Protein AF-B0WZN7-F1 (afdb_monomer)

Mean predicted aligned error: 15.14 Å

Secondary structure (DSSP, 8-state):
---HHHHHHHHHHHHGGG----------------------S--HHHHHHHHTT--EEEEEE----SSS-EEEEEETTEEEEEEEEHHHHHHH-HHHHHHHHHHHHHHHHHHTT-

pLDDT: mean 71.78, std 20.8, range [34.28, 95.69]

Solvent-accessible surface area (backbone atoms only — not comparable to full-atom values): 7397 Å² total; per-residue (Å²): 133,85,59,68,70,63,55,53,55,55,51,57,62,60,58,71,79,70,82,72,88,79,91,82,89,89,80,96,73,84,76,77,74,84,62,87,80,78,79,83,86,76,46,66,64,35,50,50,40,57,74,71,64,56,55,71,69,45,66,79,46,59,77,100,64,97,69,86,58,44,30,30,37,32,35,66,98,42,97,61,71,32,49,29,52,40,74,57,45,60,72,76,45,46,65,55,54,49,56,46,51,52,56,55,55,57,51,58,62,55,66,79,74,114

Structure (mmCIF, N/CA/C/O backbone):
data_AF-B0WZN7-F1
#
_entry.id   AF-B0WZN7-F1
#
loop_
_atom_site.group_PDB
_atom_site.id
_atom_site.type_symbol
_atom_site.label_atom_id
_atom_site.label_alt_id
_atom_site.label_comp_id
_atom_site.label_asym_id
_atom_site.label_entity_id
_atom_site.label_seq_id
_atom_site.pdbx_PDB_ins_code
_atom_site.Cartn_x
_atom_site.Cartn_y
_atom_site.Cartn_z
_atom_site.occupancy
_atom_site.B_iso_or_equiv
_atom_site.auth_seq_id
_atom_site.auth_comp_id
_atom_site.auth_asym_id
_atom_site.auth_atom_id
_atom_site.pdbx_PDB_model_num
ATOM 1 N N . MET A 1 1 ? -22.232 -24.530 -2.931 1.00 45.16 1 MET A N 1
ATOM 2 C CA . MET A 1 1 ? -20.965 -24.953 -3.562 1.00 45.16 1 MET A CA 1
ATOM 3 C C . MET A 1 1 ? -20.047 -23.743 -3.550 1.00 45.16 1 MET A C 1
ATOM 5 O O . MET A 1 1 ? -20.362 -22.780 -4.231 1.00 45.16 1 MET A O 1
ATOM 9 N N . ALA A 1 2 ? -19.025 -23.711 -2.691 1.00 51.34 2 ALA A N 1
ATOM 10 C CA . ALA A 1 2 ? -18.057 -22.612 -2.712 1.00 51.34 2 ALA A CA 1
ATOM 11 C C . ALA A 1 2 ? -17.149 -22.797 -3.936 1.00 51.34 2 ALA A C 1
ATOM 13 O O . ALA A 1 2 ? -16.692 -23.914 -4.183 1.00 51.34 2 ALA A O 1
ATOM 14 N N . SER A 1 3 ? -16.949 -21.743 -4.721 1.00 58.69 3 SER A N 1
ATOM 15 C CA . SER A 1 3 ? -16.105 -21.765 -5.913 1.00 58.69 3 SER A CA 1
ATOM 16 C C . SER A 1 3 ? -14.635 -22.017 -5.537 1.00 58.69 3 SER A C 1
ATOM 18 O O . SER A 1 3 ? -14.154 -21.571 -4.495 1.00 58.69 3 SER A O 1
ATOM 20 N N . GLU A 1 4 ? -13.916 -22.749 -6.393 1.00 51.44 4 GLU A N 1
ATOM 21 C CA . GLU A 1 4 ? -12.516 -23.171 -6.210 1.00 51.44 4 GLU A CA 1
ATOM 22 C C . GLU A 1 4 ? -11.515 -22.107 -5.702 1.00 51.44 4 GLU A C 1
ATOM 24 O O . GLU A 1 4 ? -10.659 -22.486 -4.893 1.00 51.44 4 GLU A O 1
ATOM 29 N N . PRO A 1 5 ? -11.584 -20.803 -6.063 1.00 51.91 5 PRO A N 1
ATOM 30 C CA . PRO A 1 5 ? -10.665 -19.802 -5.509 1.00 51.91 5 PRO A CA 1
ATOM 31 C C . PRO A 1 5 ? -10.736 -19.677 -3.978 1.00 51.91 5 PRO A C 1
ATOM 33 O O . PRO A 1 5 ? -9.698 -19.548 -3.330 1.00 51.91 5 PRO A O 1
ATOM 36 N N . GLU A 1 6 ? -11.918 -19.803 -3.370 1.00 50.97 6 GLU A N 1
ATOM 37 C CA . GLU A 1 6 ? -12.092 -19.705 -1.909 1.00 50.97 6 GLU A CA 1
ATOM 38 C C . GLU A 1 6 ? -11.449 -20.894 -1.175 1.00 50.97 6 GLU A C 1
ATOM 40 O O . GLU A 1 6 ? -10.836 -20.759 -0.112 1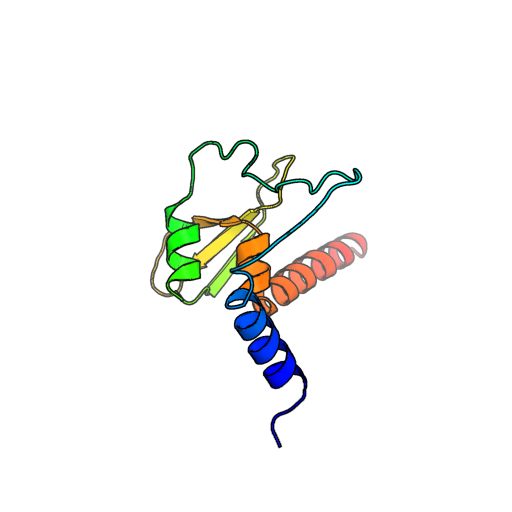.00 50.97 6 GLU A O 1
ATOM 45 N N . VAL A 1 7 ? -11.534 -22.086 -1.773 1.00 62.38 7 VAL A N 1
ATOM 46 C CA . VAL A 1 7 ? -10.942 -23.318 -1.230 1.00 62.38 7 VAL A CA 1
ATOM 47 C C . VAL A 1 7 ? -9.419 -23.278 -1.332 1.00 62.38 7 VAL A C 1
ATOM 49 O O . VAL A 1 7 ? -8.723 -23.695 -0.401 1.00 62.38 7 VAL A O 1
ATOM 52 N N . PHE A 1 8 ? -8.898 -22.748 -2.440 1.00 61.97 8 PHE A N 1
ATOM 53 C CA . PHE A 1 8 ? -7.468 -22.565 -2.654 1.00 61.97 8 PHE A CA 1
ATOM 54 C C . PHE A 1 8 ? -6.850 -21.652 -1.585 1.00 61.97 8 PHE A C 1
ATOM 56 O O . PHE A 1 8 ? -5.896 -22.056 -0.909 1.00 61.97 8 PHE A O 1
ATOM 63 N N . TRP A 1 9 ? -7.441 -20.473 -1.354 1.00 55.19 9 TRP A N 1
ATOM 64 C CA . TRP A 1 9 ? -6.954 -19.527 -0.346 1.00 55.19 9 TRP A CA 1
ATOM 65 C C . TRP A 1 9 ? -7.056 -20.087 1.076 1.00 55.19 9 TRP A C 1
ATOM 67 O O . TRP A 1 9 ? -6.090 -20.022 1.842 1.00 55.19 9 TRP A O 1
ATOM 77 N N . ARG A 1 10 ? -8.168 -20.754 1.412 1.00 61.53 10 ARG A N 1
ATOM 78 C CA . ARG A 1 10 ? -8.337 -21.407 2.720 1.00 61.53 10 ARG A CA 1
ATOM 79 C C . ARG A 1 10 ? -7.274 -22.484 2.979 1.00 61.53 10 ARG A C 1
ATOM 81 O O . ARG A 1 10 ? -6.736 -22.581 4.084 1.00 61.53 10 ARG A O 1
ATOM 88 N N . ASN A 1 11 ? -6.936 -23.277 1.962 1.00 69.38 11 ASN A N 1
ATOM 89 C CA . ASN A 1 11 ? -5.953 -24.356 2.075 1.00 69.38 11 ASN A CA 1
ATOM 90 C C . ASN A 1 11 ? -4.507 -23.846 2.166 1.00 69.38 11 ASN A C 1
ATOM 92 O O . ASN A 1 11 ? -3.682 -24.477 2.834 1.00 69.38 11 ASN A O 1
ATOM 96 N N . LEU A 1 12 ? -4.193 -22.701 1.552 1.00 62.69 12 LEU A N 1
ATOM 97 C CA . LEU A 1 12 ? -2.878 -22.068 1.663 1.00 62.69 12 LEU A CA 1
ATOM 98 C C . LEU A 1 12 ? -2.587 -21.633 3.109 1.00 62.69 12 LEU A C 1
ATOM 100 O O . LEU A 1 12 ? -1.517 -21.942 3.641 1.00 62.69 12 LEU A O 1
ATOM 104 N N . HIS A 1 13 ? -3.557 -21.007 3.786 1.00 59.50 13 HIS A N 1
ATOM 105 C CA . HIS A 1 13 ? -3.413 -20.622 5.195 1.00 59.50 13 HIS A CA 1
ATOM 106 C C . HIS A 1 13 ? -3.303 -21.841 6.128 1.00 59.50 13 HIS A C 1
ATOM 108 O O . HIS A 1 13 ? -2.494 -21.836 7.058 1.00 59.50 13 HIS A O 1
ATOM 114 N N . ALA A 1 14 ? -4.022 -22.931 5.832 1.00 57.75 14 ALA A N 1
ATOM 115 C CA . ALA A 1 14 ? -3.967 -24.175 6.606 1.00 57.75 14 ALA A CA 1
ATOM 116 C C . ALA A 1 14 ? -2.635 -24.946 6.476 1.00 57.75 14 ALA A C 1
ATOM 118 O O . ALA A 1 14 ? -2.300 -25.767 7.335 1.00 57.75 14 ALA A O 1
ATOM 119 N N . ARG A 1 15 ? -1.857 -24.718 5.408 1.00 58.19 15 ARG A N 1
ATOM 120 C CA . ARG A 1 15 ? -0.547 -25.366 5.200 1.00 58.19 15 ARG A CA 1
ATOM 121 C C . ARG A 1 15 ? 0.573 -24.735 6.028 1.00 58.19 15 ARG A C 1
ATOM 123 O O . ARG A 1 15 ? 1.544 -25.420 6.334 1.00 58.19 15 ARG A O 1
ATOM 130 N N . ARG A 1 16 ? 0.422 -23.479 6.462 1.00 57.50 16 ARG A N 1
ATOM 131 C CA . ARG A 1 16 ? 1.425 -22.791 7.294 1.00 57.50 16 ARG A CA 1
ATOM 132 C C . ARG A 1 16 ? 1.459 -23.290 8.745 1.00 57.50 16 ARG A C 1
ATOM 134 O O . ARG A 1 16 ? 2.493 -23.176 9.390 1.00 57.50 16 ARG A O 1
ATOM 141 N N . ALA A 1 17 ? 0.373 -23.888 9.239 1.00 53.09 17 ALA A N 1
ATOM 142 C CA . ALA A 1 17 ? 0.257 -24.342 10.629 1.00 53.09 17 ALA A CA 1
ATOM 143 C C . ALA A 1 17 ? 0.863 -25.736 10.914 1.00 53.09 17 ALA A C 1
ATOM 145 O O . ALA A 1 17 ? 0.855 -26.172 12.060 1.00 53.09 17 ALA A O 1
ATOM 146 N N . ARG A 1 18 ? 1.378 -26.458 9.903 1.00 47.72 18 ARG A N 1
ATOM 147 C CA . ARG A 1 18 ? 1.769 -27.882 10.028 1.00 47.72 18 ARG A CA 1
ATOM 148 C C . ARG A 1 18 ? 3.241 -28.207 9.753 1.00 47.72 18 ARG A C 1
ATOM 150 O O . ARG A 1 18 ? 3.559 -29.350 9.453 1.00 47.72 18 ARG A O 1
ATOM 157 N N . SER A 1 19 ? 4.160 -27.251 9.885 1.00 46.59 19 SER A N 1
ATOM 158 C CA . SER A 1 19 ? 5.598 -27.568 9.885 1.00 46.59 19 SER A CA 1
ATOM 159 C C . SER A 1 19 ? 6.193 -27.423 11.287 1.00 46.59 19 SER A C 1
ATOM 161 O O . SER A 1 19 ? 6.875 -26.445 11.586 1.00 46.59 19 SER A O 1
ATOM 163 N N . GLY A 1 20 ? 5.922 -28.403 12.146 1.00 44.41 20 GLY A N 1
ATOM 164 C CA . GLY A 1 20 ? 6.619 -28.598 13.414 1.00 44.41 20 GLY A CA 1
ATOM 165 C C . GLY A 1 20 ? 6.733 -30.092 13.726 1.00 44.41 20 GLY A C 1
ATOM 166 O O . GLY A 1 20 ? 5.708 -30.760 13.794 1.00 44.41 20 GLY A O 1
ATOM 167 N N . SER A 1 21 ? 7.975 -30.560 13.940 1.00 39.66 21 SER A N 1
ATOM 168 C CA . SER A 1 21 ? 8.404 -31.931 14.318 1.00 39.66 21 SER A CA 1
ATOM 169 C C . SER A 1 21 ? 8.309 -32.994 13.191 1.00 39.66 21 SER A C 1
ATOM 171 O O . SER A 1 21 ? 7.256 -33.119 12.586 1.00 39.66 21 SER A O 1
ATOM 173 N N . ALA A 1 22 ? 9.307 -33.819 12.829 1.00 39.41 22 ALA A N 1
ATOM 174 C CA . ALA A 1 22 ? 10.632 -34.154 13.371 1.00 39.41 22 ALA A CA 1
ATOM 175 C C . ALA A 1 22 ? 11.453 -35.005 12.339 1.00 39.41 22 ALA A C 1
ATOM 177 O O . ALA A 1 22 ? 10.834 -35.654 11.502 1.00 39.41 22 ALA A O 1
ATOM 178 N N . THR A 1 23 ? 12.805 -34.996 12.457 1.00 41.75 23 THR A N 1
ATOM 179 C CA . THR A 1 23 ? 13.859 -36.012 12.083 1.00 41.75 23 THR A CA 1
ATOM 180 C C . THR A 1 23 ? 13.938 -36.565 10.635 1.00 41.75 23 THR A C 1
ATOM 182 O O . THR A 1 23 ? 12.914 -36.888 10.062 1.00 41.75 23 THR A O 1
ATOM 185 N N . THR A 1 24 ? 15.064 -36.808 9.939 1.00 41.09 24 THR A N 1
ATOM 186 C CA . THR A 1 24 ? 16.529 -36.830 10.181 1.00 41.09 24 THR A CA 1
ATOM 187 C C . THR A 1 24 ? 17.263 -36.985 8.826 1.00 41.09 24 THR A C 1
ATOM 189 O O . THR A 1 24 ? 16.708 -37.577 7.907 1.00 41.09 24 THR A O 1
ATOM 192 N N . SER A 1 25 ? 18.545 -36.593 8.806 1.00 39.53 25 SER A N 1
ATOM 193 C CA . SER A 1 25 ? 19.650 -37.029 7.921 1.00 39.53 25 SER A CA 1
ATOM 194 C C . SER A 1 25 ? 19.843 -36.379 6.537 1.00 39.53 25 SER A C 1
ATOM 196 O O . SER A 1 25 ? 18.915 -35.980 5.843 1.00 39.53 25 SER A O 1
ATOM 198 N N . GLU A 1 26 ? 21.126 -36.207 6.224 1.00 44.56 26 GLU A N 1
ATOM 199 C CA . GLU A 1 26 ? 21.770 -35.235 5.345 1.00 44.56 26 GLU A CA 1
ATOM 200 C C . GLU A 1 26 ? 21.891 -35.722 3.895 1.00 44.56 26 GLU A C 1
ATOM 202 O O . GLU A 1 26 ? 22.122 -36.902 3.667 1.00 44.56 26 GLU A O 1
ATOM 207 N N . HIS A 1 27 ? 21.792 -34.800 2.929 1.00 34.28 27 HIS A N 1
ATOM 208 C CA . HIS A 1 27 ? 22.736 -34.584 1.816 1.00 34.28 27 HIS A CA 1
ATOM 209 C C . HIS A 1 27 ? 22.354 -33.268 1.111 1.00 34.28 27 HIS A C 1
ATOM 211 O O . HIS A 1 27 ? 21.179 -32.933 0.954 1.00 34.28 27 HIS A O 1
ATOM 217 N N . GLY A 1 28 ? 23.368 -32.463 0.794 1.00 41.34 28 GLY A N 1
ATOM 218 C CA . GLY A 1 28 ? 23.259 -31.030 0.534 1.00 41.34 28 GLY A CA 1
ATOM 219 C C . GLY A 1 28 ? 22.427 -30.616 -0.682 1.00 41.34 28 GLY A C 1
ATOM 220 O O . GLY A 1 28 ? 22.649 -31.050 -1.805 1.00 41.34 28 GLY A O 1
ATOM 221 N N . SER A 1 29 ? 21.537 -29.656 -0.445 1.00 44.06 29 SER A N 1
ATOM 222 C CA . SER A 1 29 ? 21.112 -28.637 -1.405 1.00 44.06 29 SER A CA 1
ATOM 223 C C . SER A 1 29 ? 20.540 -27.487 -0.583 1.00 44.06 29 SER A C 1
ATOM 225 O O . SER A 1 29 ? 19.555 -27.644 0.143 1.00 44.06 29 SER A O 1
ATOM 227 N N . GLY A 1 30 ? 21.260 -26.364 -0.578 1.00 41.66 30 GLY A N 1
ATOM 228 C CA . GLY A 1 30 ? 21.042 -25.243 0.325 1.00 41.66 30 GLY A CA 1
ATOM 229 C C . GLY A 1 30 ? 19.595 -24.768 0.309 1.00 41.66 30 GLY A C 1
ATOM 230 O O . GLY A 1 30 ? 19.150 -24.097 -0.622 1.00 41.66 30 GLY A O 1
ATOM 231 N N . ARG A 1 31 ? 18.871 -25.040 1.399 1.00 45.53 31 ARG A N 1
ATOM 232 C CA . ARG A 1 31 ? 17.693 -24.253 1.750 1.00 45.53 31 ARG A CA 1
ATOM 233 C C . ARG A 1 31 ? 18.201 -22.832 1.920 1.00 45.53 31 ARG A C 1
ATOM 235 O O . ARG A 1 31 ? 18.773 -22.516 2.961 1.00 45.53 31 ARG A O 1
ATOM 242 N N . ARG A 1 32 ? 18.022 -21.984 0.901 1.00 43.31 32 ARG A N 1
ATOM 243 C CA . ARG A 1 32 ? 18.120 -20.536 1.073 1.00 43.31 32 ARG A CA 1
ATOM 244 C C . ARG A 1 32 ? 17.113 -20.188 2.160 1.00 43.31 32 ARG A C 1
ATOM 246 O O . ARG A 1 32 ? 15.917 -20.069 1.907 1.00 43.31 32 ARG A O 1
ATOM 253 N N . ARG A 1 33 ? 17.591 -20.130 3.404 1.00 45.09 33 ARG A N 1
ATOM 254 C CA . ARG A 1 33 ? 16.906 -19.481 4.506 1.00 45.09 33 ARG A CA 1
ATOM 255 C C . ARG A 1 33 ? 16.760 -18.050 4.023 1.00 45.09 33 ARG A C 1
ATOM 257 O O . ARG A 1 33 ? 17.729 -17.302 4.026 1.00 45.09 33 ARG A O 1
ATOM 264 N N . TRP A 1 34 ? 15.573 -17.727 3.521 1.00 47.72 34 TRP A N 1
ATOM 265 C CA . TRP A 1 34 ? 15.160 -16.366 3.218 1.00 47.72 34 TRP A CA 1
ATOM 266 C C . TRP A 1 34 ? 15.030 -15.637 4.558 1.00 47.72 34 TRP A C 1
ATOM 268 O O . TRP A 1 34 ? 13.942 -15.494 5.112 1.00 47.72 34 TRP A O 1
ATOM 278 N N . GLY A 1 35 ? 16.180 -15.339 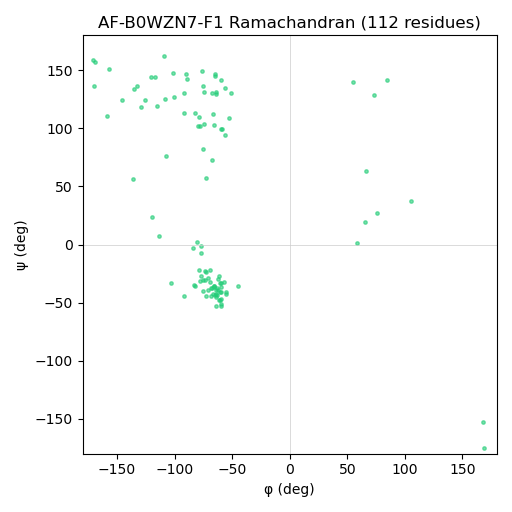5.159 1.00 42.00 35 GLY A N 1
ATOM 279 C CA . GLY A 1 35 ? 16.308 -14.349 6.210 1.00 42.00 35 GLY A CA 1
ATOM 280 C C . GLY A 1 35 ? 16.255 -12.967 5.560 1.00 42.00 35 GLY A C 1
ATOM 281 O O . GLY A 1 35 ? 16.636 -12.844 4.396 1.00 42.00 35 GLY A O 1
ATOM 282 N N . PRO A 1 36 ? 15.747 -11.951 6.268 1.00 46.06 36 PRO A N 1
ATOM 283 C CA . PRO A 1 36 ? 15.607 -10.609 5.727 1.00 46.06 36 PRO A CA 1
ATOM 284 C C . PRO A 1 36 ? 17.004 -10.045 5.456 1.00 46.06 36 PRO A C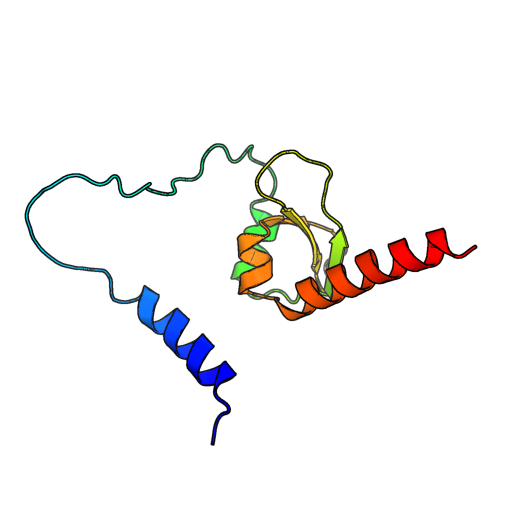 1
ATOM 286 O O . PRO A 1 36 ? 17.733 -9.679 6.376 1.00 46.06 36 PRO A O 1
ATOM 289 N N . SER A 1 37 ? 17.411 -10.040 4.192 1.00 49.88 37 SER A N 1
ATOM 290 C CA . SER A 1 37 ? 18.607 -9.333 3.758 1.00 49.88 37 SER A CA 1
ATOM 291 C C . SER A 1 37 ? 18.280 -7.843 3.734 1.00 49.88 37 SER A C 1
ATOM 293 O O . SER A 1 37 ? 17.586 -7.391 2.835 1.00 49.88 37 SER A O 1
ATOM 295 N N . GLY A 1 38 ? 18.768 -7.117 4.743 1.00 49.56 38 GLY A N 1
ATOM 296 C CA . GLY A 1 38 ? 18.957 -5.664 4.698 1.00 49.56 38 GLY A CA 1
ATOM 297 C C . GLY A 1 38 ? 17.684 -4.826 4.613 1.00 49.56 38 GLY A C 1
ATOM 298 O O . GLY A 1 3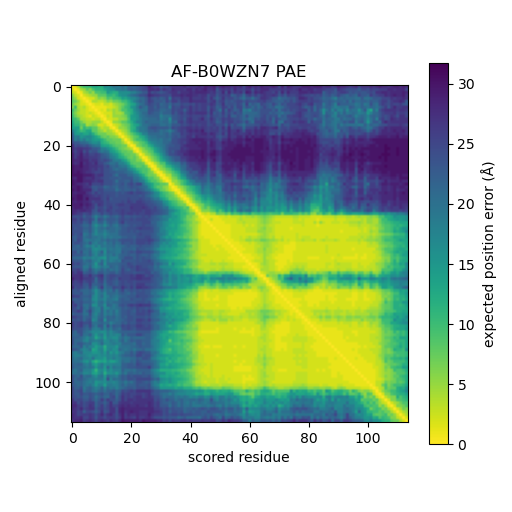8 ? 17.504 -4.098 3.649 1.00 49.56 38 GLY A O 1
ATOM 299 N N . ASP A 1 39 ? 16.830 -4.900 5.635 1.00 51.28 39 ASP A N 1
ATOM 300 C CA . ASP A 1 39 ? 15.757 -3.923 5.851 1.00 51.28 39 ASP A CA 1
ATOM 301 C C . ASP A 1 39 ? 16.364 -2.652 6.463 1.00 51.28 39 ASP A C 1
ATOM 303 O O . ASP A 1 39 ? 16.706 -2.612 7.648 1.00 51.28 39 ASP A O 1
ATOM 307 N N . SER A 1 40 ? 16.555 -1.619 5.647 1.00 49.47 40 SER A N 1
ATOM 308 C CA . SER A 1 40 ? 16.977 -0.280 6.061 1.00 49.47 40 SER A CA 1
ATOM 309 C C . SER A 1 40 ? 15.837 0.464 6.772 1.00 49.47 40 SER A C 1
ATOM 311 O O . SER A 1 40 ? 15.450 1.555 6.379 1.00 49.47 40 SER A O 1
ATOM 313 N N . GLY A 1 41 ? 15.310 -0.114 7.856 1.00 48.56 41 GLY A N 1
ATOM 314 C CA . GLY A 1 41 ? 14.711 0.581 9.004 1.00 48.56 41 GLY A CA 1
ATOM 315 C C . GLY A 1 41 ? 13.519 1.523 8.788 1.00 48.56 41 GLY A C 1
ATOM 316 O O . GLY A 1 41 ? 13.043 2.099 9.766 1.00 48.56 41 GLY A O 1
ATOM 317 N N . GLN A 1 42 ? 13.002 1.699 7.577 1.00 54.03 42 GLN A N 1
ATOM 318 C CA . GLN A 1 42 ? 11.879 2.587 7.303 1.00 54.03 42 GLN A CA 1
ATOM 319 C C . GLN A 1 42 ? 10.690 1.759 6.819 1.00 54.03 42 GLN A C 1
ATOM 321 O O . GLN A 1 42 ? 10.755 1.128 5.772 1.00 54.03 42 GLN A O 1
ATOM 326 N N . THR A 1 43 ? 9.589 1.825 7.587 1.00 58.22 43 THR A N 1
ATOM 327 C CA . THR A 1 43 ? 8.201 1.392 7.264 1.00 58.22 43 THR A CA 1
ATOM 328 C C . THR A 1 43 ? 7.639 0.108 7.894 1.00 58.22 43 THR A C 1
ATOM 330 O O . THR A 1 43 ? 6.775 -0.568 7.336 1.00 58.22 43 THR A O 1
ATOM 333 N N . ASN A 1 44 ? 7.982 -0.154 9.158 1.00 76.69 44 ASN A N 1
ATOM 334 C CA . ASN A 1 44 ? 7.280 -1.170 9.958 1.00 76.69 44 ASN A CA 1
ATOM 335 C C . ASN A 1 44 ? 5.767 -0.868 10.120 1.00 76.69 44 ASN A C 1
ATOM 337 O O . ASN A 1 44 ? 4.948 -1.783 10.156 1.00 76.69 44 ASN A O 1
ATOM 341 N N . GLU A 1 45 ? 5.353 0.403 10.179 1.00 87.50 45 GLU A N 1
ATOM 342 C CA . GLU A 1 45 ? 3.936 0.747 10.396 1.00 87.50 45 GLU A CA 1
ATOM 343 C C . GLU A 1 45 ? 3.021 0.300 9.245 1.00 87.50 45 GLU A C 1
ATOM 345 O O . GLU A 1 45 ? 2.017 -0.369 9.505 1.00 87.50 45 GLU A O 1
ATOM 350 N N . GLY A 1 46 ? 3.423 0.504 7.985 1.00 87.94 46 GLY A N 1
ATOM 351 C CA . GLY A 1 46 ? 2.685 -0.012 6.824 1.00 87.94 46 GLY A CA 1
ATOM 352 C C . GLY A 1 46 ? 2.569 -1.535 6.822 1.00 87.94 46 GLY A C 1
ATOM 353 O O . GLY A 1 46 ? 1.499 -2.101 6.572 1.00 87.94 46 GLY A O 1
ATOM 354 N N . GLN A 1 47 ? 3.647 -2.226 7.199 1.00 90.69 47 GLN A N 1
ATOM 355 C CA . GLN A 1 47 ? 3.631 -3.681 7.357 1.00 90.69 47 GLN A CA 1
ATOM 356 C C . GLN A 1 47 ? 2.721 -4.147 8.503 1.00 90.69 47 GLN A C 1
ATOM 358 O O . GLN A 1 47 ? 2.052 -5.176 8.382 1.00 90.69 47 GLN A O 1
ATOM 363 N N . LYS A 1 48 ? 2.654 -3.409 9.614 1.00 92.62 48 LYS A N 1
ATOM 364 C CA . LYS A 1 48 ? 1.745 -3.722 10.724 1.00 92.62 48 LYS A CA 1
ATOM 365 C C . LYS A 1 48 ? 0.292 -3.505 10.325 1.00 92.62 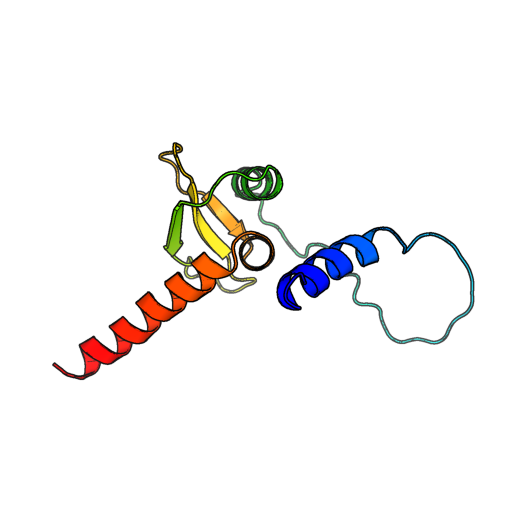48 LYS A C 1
ATOM 367 O O . LYS A 1 48 ? -0.545 -4.350 10.639 1.00 92.62 48 LYS A O 1
ATOM 372 N N . ARG A 1 49 ? -0.033 -2.402 9.646 1.00 93.62 49 ARG A N 1
ATOM 373 C CA . ARG A 1 49 ? -1.414 -2.086 9.248 1.00 93.62 49 ARG A CA 1
ATOM 374 C C . ARG A 1 49 ? -1.983 -3.118 8.286 1.00 93.62 49 ARG A C 1
ATOM 376 O O . ARG A 1 49 ? -3.098 -3.589 8.513 1.00 93.62 49 ARG A O 1
ATOM 383 N N . ILE A 1 50 ? -1.202 -3.555 7.294 1.00 92.44 50 ILE A N 1
ATOM 384 C CA . ILE A 1 50 ? -1.668 -4.587 6.359 1.00 92.44 50 ILE A CA 1
ATOM 385 C C . ILE A 1 50 ? -1.927 -5.926 7.061 1.00 92.44 50 ILE A C 1
ATOM 387 O O . ILE A 1 50 ? -2.932 -6.578 6.798 1.00 92.44 50 ILE A O 1
ATOM 391 N N . GLN A 1 51 ? -1.071 -6.307 8.016 1.00 91.50 51 GLN A N 1
ATOM 392 C CA . GLN A 1 51 ? -1.249 -7.530 8.809 1.00 91.50 51 GLN A CA 1
ATOM 393 C C . GLN A 1 51 ? -2.434 -7.438 9.775 1.00 91.50 51 GLN A C 1
ATOM 395 O O . GLN A 1 51 ? -3.089 -8.442 10.043 1.00 91.50 51 GLN A O 1
ATOM 400 N N . LYS A 1 52 ? -2.727 -6.236 10.283 1.00 92.38 52 LYS A N 1
ATOM 401 C CA . LYS A 1 52 ? -3.897 -5.951 11.124 1.00 92.38 52 LYS A CA 1
ATOM 402 C C . LYS A 1 52 ? -5.205 -5.850 10.326 1.00 92.38 52 LYS A C 1
ATOM 404 O O . LYS A 1 52 ? -6.249 -5.636 10.933 1.00 92.38 52 LYS A O 1
ATOM 409 N N . GLY A 1 53 ? -5.164 -5.993 8.998 1.00 90.06 53 GLY A N 1
ATOM 410 C CA . GLY A 1 53 ? -6.354 -5.965 8.147 1.00 90.06 53 GLY A CA 1
ATOM 411 C C . GLY A 1 53 ? -6.927 -4.566 7.920 1.00 90.06 53 GLY A C 1
ATOM 412 O O . GLY A 1 53 ? -8.128 -4.430 7.692 1.00 90.06 53 GLY A O 1
ATOM 413 N N . TYR A 1 54 ? -6.097 -3.518 7.990 1.00 93.38 54 TYR A N 1
ATOM 414 C CA . TYR A 1 54 ? -6.526 -2.191 7.547 1.00 93.38 54 TYR A CA 1
ATOM 415 C C . TYR A 1 54 ? -6.917 -2.243 6.068 1.00 93.38 54 TYR A C 1
ATOM 417 O O . TYR A 1 54 ? -6.278 -2.915 5.257 1.00 93.38 54 TYR A O 1
ATOM 425 N N . VAL A 1 55 ? -7.977 -1.520 5.715 1.00 94.38 55 VAL A N 1
ATOM 426 C CA . VAL A 1 55 ? -8.481 -1.488 4.342 1.00 94.38 55 VAL A CA 1
ATOM 427 C C . VAL A 1 55 ? -7.596 -0.557 3.525 1.00 94.38 55 VAL A C 1
ATOM 429 O O . VAL A 1 55 ? -7.622 0.658 3.728 1.00 94.38 55 VAL A O 1
ATOM 432 N N . ALA A 1 56 ? -6.810 -1.129 2.615 1.00 95.69 56 ALA A N 1
ATOM 433 C CA . ALA A 1 56 ? -6.119 -0.356 1.594 1.00 95.69 56 ALA A CA 1
ATOM 434 C C . ALA A 1 56 ? -7.160 0.237 0.637 1.00 95.69 56 ALA A C 1
ATOM 436 O O . ALA A 1 56 ? -8.059 -0.463 0.175 1.00 95.69 56 ALA A O 1
ATOM 437 N N . GLU A 1 57 ? -7.053 1.533 0.380 1.00 95.31 57 GLU A N 1
ATOM 438 C CA . GLU A 1 57 ? -7.931 2.256 -0.535 1.00 95.31 57 GLU A CA 1
ATOM 439 C C . GLU A 1 57 ? -7.345 2.269 -1.945 1.00 95.31 57 GLU A C 1
ATOM 441 O O . GLU A 1 57 ? -8.055 2.013 -2.915 1.00 95.31 57 GLU A O 1
ATOM 446 N N . LYS A 1 58 ? -6.038 2.539 -2.054 1.00 94.44 58 LYS A N 1
ATOM 447 C CA . LYS A 1 58 ? -5.346 2.661 -3.337 1.00 94.44 58 LYS A CA 1
ATOM 448 C C . LYS A 1 58 ? -3.844 2.410 -3.197 1.00 94.44 58 LYS A C 1
ATOM 450 O O . LYS A 1 58 ? -3.252 2.691 -2.154 1.00 94.44 58 LYS A O 1
ATOM 455 N N . LEU A 1 59 ? -3.230 1.905 -4.267 1.00 94.75 59 LEU A N 1
ATOM 456 C CA . LEU A 1 59 ? -1.779 1.918 -4.446 1.00 94.75 59 LEU A CA 1
ATOM 457 C C . LEU A 1 59 ? -1.403 3.198 -5.202 1.00 94.75 59 LEU A C 1
ATOM 459 O O . LEU A 1 59 ? -1.788 3.371 -6.358 1.00 94.75 59 LEU A O 1
ATOM 463 N N . GLU A 1 60 ? -0.700 4.111 -4.537 1.00 93.44 60 GLU A N 1
ATOM 464 C CA . GLU A 1 60 ? -0.319 5.416 -5.097 1.00 93.44 60 GLU A CA 1
ATOM 465 C C . GLU A 1 60 ? 0.853 5.300 -6.074 1.00 93.44 60 GLU A C 1
ATOM 467 O O . GLU A 1 60 ? 0.988 6.107 -6.987 1.00 93.44 60 GLU A O 1
ATOM 472 N N . GLY A 1 61 ? 1.698 4.283 -5.907 1.00 91.19 61 GLY A N 1
ATOM 473 C CA . GLY A 1 61 ? 2.872 4.121 -6.746 1.00 91.19 61 GLY A CA 1
ATOM 474 C C . GLY A 1 61 ? 3.841 3.067 -6.242 1.00 91.19 61 GLY A C 1
ATOM 475 O O . GLY A 1 61 ? 3.600 2.364 -5.257 1.00 91.19 61 GLY A O 1
ATOM 476 N N . VAL A 1 62 ? 4.963 2.996 -6.943 1.00 89.69 62 VAL A N 1
ATOM 477 C CA . VAL A 1 62 ? 6.144 2.211 -6.594 1.00 89.69 62 VAL A CA 1
ATOM 478 C C . VAL A 1 62 ? 7.316 3.194 -6.598 1.00 89.69 62 VAL A C 1
ATOM 480 O O . VAL A 1 62 ? 7.486 3.873 -7.610 1.00 89.69 62 VAL A O 1
ATOM 483 N N . PRO A 1 63 ? 8.088 3.323 -5.508 1.00 87.50 63 PRO A N 1
ATOM 484 C CA . PRO A 1 63 ? 9.284 4.157 -5.521 1.00 87.50 63 PRO A CA 1
ATOM 485 C C . PRO A 1 63 ? 10.334 3.590 -6.490 1.00 87.50 63 PRO A C 1
ATOM 487 O O . PRO A 1 63 ? 10.441 2.373 -6.662 1.00 87.50 63 PRO A O 1
ATOM 490 N N . GLU A 1 64 ? 11.103 4.475 -7.123 1.00 79.19 64 GLU A N 1
ATOM 491 C CA . GLU A 1 64 ? 12.244 4.114 -7.972 1.00 79.19 64 GLU A CA 1
ATOM 492 C C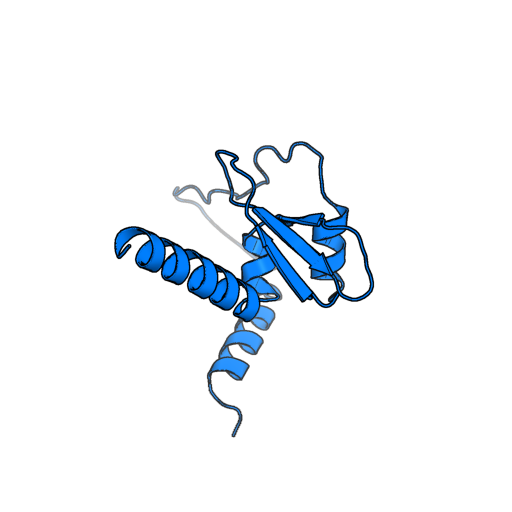 . GLU A 1 64 ? 13.425 3.689 -7.087 1.00 79.19 64 GLU A C 1
ATOM 494 O O . GLU A 1 64 ? 14.300 4.485 -6.763 1.00 79.19 64 GLU A O 1
ATOM 499 N N . GLU A 1 65 ? 13.415 2.435 -6.637 1.00 76.19 65 GLU A N 1
ATOM 500 C CA . GLU A 1 65 ? 14.510 1.837 -5.871 1.00 76.19 65 GLU A CA 1
ATOM 501 C C . GLU A 1 65 ? 14.867 0.452 -6.426 1.00 76.19 65 GLU A C 1
ATOM 503 O O . GLU A 1 65 ? 13.994 -0.368 -6.738 1.00 76.19 65 GLU A O 1
ATOM 508 N N . ASP A 1 66 ? 16.170 0.189 -6.536 1.00 51.66 66 ASP A N 1
ATOM 509 C CA . ASP A 1 66 ? 16.713 -1.085 -6.997 1.00 51.66 66 ASP A CA 1
ATOM 510 C C . ASP A 1 66 ? 16.686 -2.120 -5.860 1.00 51.66 66 ASP A C 1
ATOM 512 O O . ASP A 1 66 ? 17.528 -2.118 -4.963 1.00 51.66 66 ASP A O 1
ATOM 516 N N . GLY A 1 67 ? 15.709 -3.033 -5.888 1.00 70.75 67 GLY A N 1
ATOM 517 C CA . GLY A 1 67 ? 15.579 -4.077 -4.867 1.00 70.75 67 GLY A CA 1
ATOM 518 C C . GLY A 1 67 ? 14.256 -4.848 -4.886 1.00 70.75 67 GLY A C 1
ATOM 519 O O . GLY A 1 67 ? 13.603 -5.004 -5.924 1.00 70.75 67 GLY A O 1
ATOM 520 N N . GLU A 1 68 ? 13.844 -5.370 -3.722 1.00 74.88 68 GLU A N 1
ATOM 521 C CA . GLU A 1 68 ? 12.491 -5.916 -3.565 1.00 74.88 68 GLU A CA 1
ATOM 522 C C . GLU A 1 68 ? 11.471 -4.780 -3.681 1.00 74.88 68 GLU A C 1
ATOM 524 O O . GLU A 1 68 ? 11.370 -3.920 -2.811 1.00 74.88 68 GLU A O 1
ATOM 529 N N . ARG A 1 69 ? 10.677 -4.814 -4.757 1.00 84.56 69 ARG A N 1
ATOM 530 C CA . ARG A 1 69 ? 9.660 -3.801 -5.049 1.00 84.56 69 ARG A CA 1
ATOM 531 C C . ARG A 1 69 ? 8.753 -3.556 -3.832 1.00 84.56 69 ARG A C 1
ATOM 533 O O . ARG A 1 69 ? 8.190 -4.497 -3.263 1.00 84.56 69 ARG A O 1
ATOM 540 N N . THR A 1 70 ? 8.562 -2.295 -3.470 1.00 90.75 70 THR A N 1
ATOM 541 C CA . THR A 1 70 ? 7.591 -1.832 -2.468 1.00 90.75 70 THR A CA 1
ATOM 542 C C . THR A 1 70 ? 6.447 -1.090 -3.159 1.00 90.75 70 THR A C 1
ATOM 544 O O . THR A 1 70 ? 6.542 -0.724 -4.328 1.00 90.75 70 THR A O 1
ATOM 547 N N . PHE A 1 71 ? 5.329 -0.923 -2.461 1.00 92.75 71 PHE A N 1
ATOM 548 C CA . PHE A 1 71 ? 4.221 -0.082 -2.903 1.00 92.75 71 PHE A CA 1
ATOM 549 C C . PHE A 1 71 ? 3.969 1.015 -1.882 1.00 92.75 71 PHE A C 1
ATOM 551 O O . PHE A 1 71 ? 4.047 0.771 -0.680 1.00 92.75 71 PHE A O 1
ATOM 558 N N . LEU A 1 72 ? 3.594 2.188 -2.375 1.00 94.00 72 LEU A N 1
ATOM 559 C CA . LEU A 1 72 ? 2.998 3.258 -1.589 1.00 94.00 72 LEU A CA 1
ATOM 560 C C . LEU A 1 72 ? 1.503 2.968 -1.430 1.00 94.00 72 LEU A C 1
ATOM 562 O O . LEU A 1 72 ? 0.763 2.960 -2.415 1.00 94.00 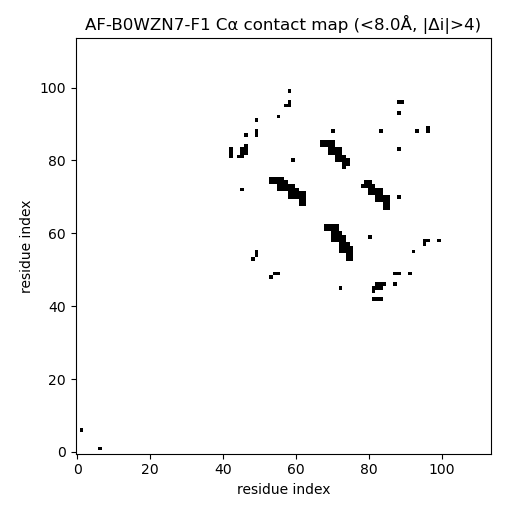72 LEU A O 1
ATOM 566 N N . VAL A 1 73 ? 1.062 2.689 -0.206 1.00 95.00 73 VAL A N 1
ATOM 567 C CA . VAL A 1 73 ? -0.318 2.300 0.102 1.00 95.00 73 VAL A CA 1
ATOM 568 C C . VAL A 1 73 ? -1.026 3.437 0.825 1.00 95.00 73 VAL A C 1
ATOM 570 O O . VAL A 1 73 ? -0.568 3.889 1.874 1.00 95.00 73 VAL A O 1
ATOM 573 N N . ARG A 1 74 ? -2.169 3.866 0.284 1.00 95.12 74 ARG A N 1
ATOM 574 C CA . ARG A 1 74 ? -3.125 4.725 0.987 1.00 95.12 74 ARG A CA 1
ATOM 575 C C . ARG A 1 74 ? -4.153 3.858 1.697 1.00 95.12 74 ARG A C 1
ATOM 577 O O . ARG A 1 74 ? -4.749 2.967 1.084 1.00 95.12 74 ARG A O 1
ATOM 584 N N . TRP A 1 75 ? -4.384 4.129 2.975 1.00 94.75 75 TRP A N 1
ATOM 585 C CA . TRP A 1 75 ? -5.368 3.410 3.777 1.00 94.75 75 TRP A CA 1
ATOM 586 C C . TRP A 1 75 ? -6.644 4.221 3.938 1.00 94.75 75 TRP A C 1
ATOM 588 O O . TRP A 1 75 ? -6.622 5.441 4.071 1.00 94.75 75 TRP A O 1
ATOM 598 N N . LYS A 1 76 ? -7.775 3.529 4.030 1.00 93.81 76 LYS A N 1
ATOM 599 C CA . LYS A 1 76 ? -9.049 4.180 4.312 1.00 93.81 76 LYS A CA 1
ATOM 600 C C . LYS A 1 76 ? -9.015 4.824 5.706 1.00 93.81 76 LYS A C 1
ATOM 602 O O . LYS A 1 76 ? -8.731 4.137 6.689 1.00 93.81 76 LYS A O 1
ATOM 607 N N . LYS A 1 77 ? -9.398 6.104 5.802 1.00 92.06 77 LYS A N 1
ATOM 608 C CA . LYS A 1 77 ? -9.394 6.918 7.044 1.00 92.06 77 LYS A CA 1
ATOM 609 C C . LYS A 1 77 ? -7.998 7.182 7.636 1.00 92.06 77 LYS A C 1
ATOM 611 O O . LYS A 1 77 ? -7.898 7.481 8.825 1.00 92.06 77 LYS A O 1
ATOM 616 N N . VAL A 1 78 ? -6.938 7.041 6.844 1.00 91.88 78 VAL A N 1
ATOM 617 C CA . VAL A 1 78 ? -5.589 7.477 7.215 1.00 91.88 78 VAL A CA 1
ATOM 618 C C . VAL A 1 78 ? -5.071 8.320 6.059 1.00 91.88 78 VAL A C 1
ATOM 620 O O . VAL A 1 78 ? -4.943 7.819 4.946 1.00 91.88 78 VAL A O 1
ATOM 623 N N . ASP A 1 79 ? -4.784 9.590 6.323 1.00 89.56 79 ASP A N 1
ATOM 624 C CA . ASP A 1 79 ? -4.361 10.535 5.278 1.00 89.56 79 ASP A CA 1
ATOM 625 C C . ASP A 1 79 ? -2.890 10.347 4.865 1.00 89.56 79 ASP A C 1
ATOM 627 O O . ASP A 1 79 ? -2.415 10.935 3.895 1.00 89.56 79 ASP A O 1
ATOM 631 N N . GLU A 1 80 ? -2.168 9.491 5.584 1.00 89.38 80 GLU A N 1
ATOM 632 C CA . GLU A 1 80 ? -0.776 9.155 5.325 1.00 89.38 80 GLU A CA 1
ATOM 633 C C . GLU A 1 80 ? -0.649 7.978 4.352 1.00 89.38 80 GLU A C 1
ATOM 635 O O . GLU A 1 80 ? -1.404 7.001 4.392 1.00 89.38 80 GLU A O 1
ATOM 640 N N . VAL A 1 81 ? 0.361 8.069 3.488 1.00 92.50 81 VAL A N 1
ATOM 641 C CA . VAL A 1 81 ? 0.755 7.007 2.564 1.00 92.50 81 VAL A CA 1
ATOM 642 C C . VAL A 1 81 ? 1.963 6.294 3.149 1.00 92.50 81 VAL A C 1
ATOM 644 O O . VAL A 1 81 ? 2.963 6.925 3.484 1.00 92.50 81 VAL A O 1
ATOM 647 N N . GLU A 1 82 ? 1.883 4.974 3.258 1.00 93.12 82 GLU A N 1
ATOM 648 C CA . GLU A 1 82 ? 2.932 4.164 3.874 1.00 93.12 82 GLU A CA 1
ATOM 649 C C . GLU A 1 82 ? 3.535 3.198 2.853 1.00 93.12 82 GLU A C 1
ATOM 651 O O . GLU A 1 82 ? 2.831 2.655 1.998 1.00 93.12 82 GLU A O 1
ATOM 656 N N . LEU A 1 83 ? 4.842 2.947 2.949 1.00 92.56 83 LEU A N 1
ATOM 657 C CA . LEU A 1 83 ? 5.473 1.904 2.146 1.00 92.56 83 LEU A CA 1
ATOM 658 C C . LEU A 1 83 ? 5.131 0.528 2.711 1.00 92.56 83 LEU A C 1
ATOM 660 O O . LEU A 1 83 ? 5.173 0.281 3.917 1.00 92.56 83 LEU A O 1
ATOM 664 N N . VAL A 1 84 ? 4.804 -0.388 1.808 1.00 93.31 84 VAL A N 1
ATOM 665 C CA . VAL A 1 84 ? 4.534 -1.783 2.129 1.00 93.31 84 VAL A CA 1
ATOM 666 C C . VAL A 1 84 ? 5.238 -2.667 1.113 1.00 93.31 84 VAL A C 1
ATOM 668 O O . VAL A 1 84 ? 5.150 -2.458 -0.096 1.00 93.31 84 VAL A O 1
ATOM 671 N N . GLN A 1 85 ? 5.917 -3.707 1.594 1.00 92.00 85 GLN A N 1
ATOM 672 C CA . GLN A 1 85 ? 6.573 -4.684 0.725 1.00 92.00 85 GLN A CA 1
ATOM 673 C C . GLN A 1 85 ? 5.580 -5.316 -0.253 1.00 92.00 85 GLN A C 1
ATOM 675 O O . GLN A 1 85 ? 4.516 -5.798 0.150 1.00 92.00 85 GLN A O 1
ATOM 680 N N . SER A 1 86 ? 5.960 -5.420 -1.531 1.00 91.75 86 SER 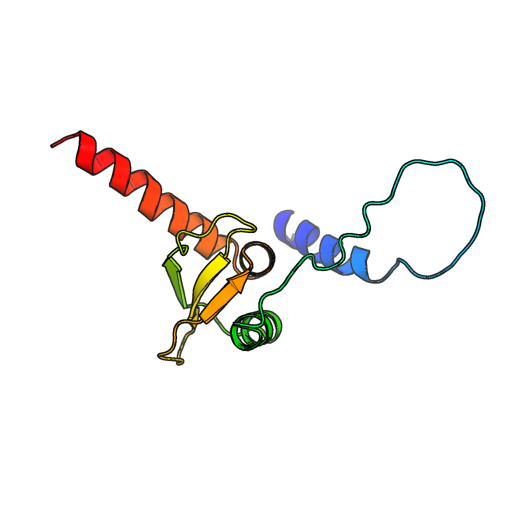A N 1
ATOM 681 C CA . SER A 1 86 ? 5.098 -6.000 -2.569 1.00 91.75 86 SER A CA 1
ATOM 682 C C . SER A 1 86 ? 4.657 -7.423 -2.227 1.00 91.75 86 SER A C 1
ATOM 684 O O . SER A 1 86 ? 3.520 -7.805 -2.501 1.00 91.75 86 SER A O 1
ATOM 686 N N . ARG A 1 87 ? 5.498 -8.195 -1.522 1.00 90.38 87 ARG A N 1
ATOM 687 C CA . ARG A 1 87 ? 5.115 -9.514 -0.998 1.00 90.38 87 ARG A CA 1
ATOM 688 C C . ARG A 1 87 ? 3.867 -9.459 -0.116 1.00 90.38 87 ARG A C 1
ATOM 690 O O . ARG A 1 87 ? 3.014 -10.330 -0.238 1.00 90.38 87 ARG A O 1
ATOM 697 N N . MET A 1 88 ? 3.760 -8.466 0.759 1.00 92.06 88 MET A N 1
ATOM 698 C CA . MET A 1 88 ? 2.619 -8.322 1.661 1.00 92.06 88 MET A CA 1
ATOM 699 C C . MET A 1 88 ? 1.371 -7.867 0.908 1.00 92.06 88 MET A C 1
ATOM 701 O O . MET A 1 88 ? 0.308 -8.455 1.096 1.00 92.06 88 MET A O 1
ATOM 705 N N . VAL A 1 89 ? 1.515 -6.888 0.013 1.00 94.25 89 VAL A N 1
ATOM 706 C CA . VAL A 1 89 ? 0.403 -6.335 -0.774 1.00 94.25 89 VAL A CA 1
ATOM 707 C C . VAL A 1 89 ? -0.233 -7.405 -1.664 1.00 94.25 89 VAL A C 1
ATOM 709 O O . VAL A 1 89 ? -1.443 -7.606 -1.604 1.00 94.25 89 VAL A O 1
ATOM 712 N N . ARG A 1 90 ? 0.574 -8.185 -2.396 1.00 93.50 90 ARG A N 1
ATOM 713 C CA . ARG A 1 90 ? 0.083 -9.285 -3.250 1.00 93.50 90 ARG A CA 1
ATOM 714 C C . ARG A 1 90 ? -0.652 -10.382 -2.475 1.00 93.50 90 ARG A C 1
ATOM 716 O O . ARG A 1 90 ? -1.482 -11.071 -3.053 1.00 93.50 90 ARG A O 1
ATOM 723 N N . LEU A 1 91 ? -0.323 -10.571 -1.196 1.00 93.69 91 LEU A N 1
ATOM 724 C CA . LEU A 1 91 ? -0.968 -11.576 -0.348 1.00 93.69 91 LEU A CA 1
ATOM 725 C C . LEU A 1 91 ? -2.292 -11.090 0.251 1.00 93.69 91 LEU A C 1
ATOM 727 O O . LEU A 1 91 ? -3.189 -11.906 0.424 1.00 93.69 91 LEU A O 1
ATOM 731 N N . HIS A 1 92 ? -2.410 -9.804 0.593 1.00 94.19 92 HIS A N 1
ATOM 732 C CA . HIS A 1 92 ? -3.565 -9.292 1.345 1.00 94.19 92 HIS A CA 1
ATOM 733 C C . HIS A 1 92 ? -4.568 -8.535 0.471 1.00 94.19 92 HIS A C 1
ATOM 735 O O . HIS A 1 92 ? -5.762 -8.580 0.747 1.00 94.19 92 HIS A O 1
ATOM 741 N N . VAL A 1 93 ? -4.106 -7.844 -0.574 1.00 93.94 93 VAL A N 1
ATOM 742 C CA . VAL A 1 93 ? -4.946 -7.001 -1.443 1.00 93.94 93 VAL A CA 1
ATOM 743 C C . VAL A 1 93 ? -4.616 -7.205 -2.934 1.00 93.94 93 VAL A C 1
ATOM 745 O O . VAL A 1 93 ? -4.300 -6.248 -3.641 1.00 93.94 93 VAL A O 1
ATOM 748 N N . PRO A 1 94 ? -4.680 -8.449 -3.452 1.00 95.12 94 PRO A N 1
ATOM 749 C CA . PRO A 1 94 ? -4.267 -8.766 -4.823 1.00 95.12 94 PRO A CA 1
ATOM 750 C C . PRO A 1 94 ? -5.060 -8.018 -5.904 1.00 95.12 94 PRO A C 1
ATOM 752 O O . PRO A 1 94 ?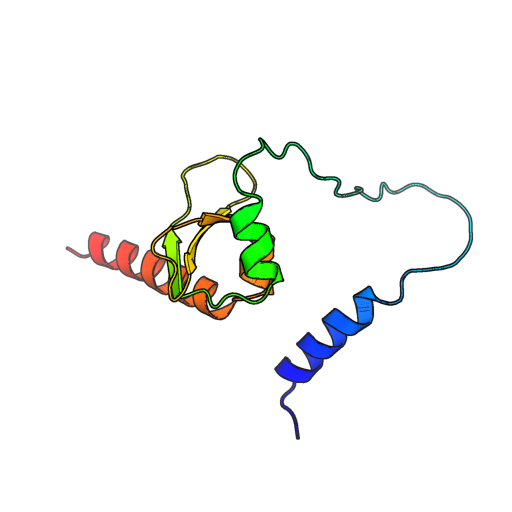 -4.476 -7.661 -6.921 1.00 95.12 94 PRO A O 1
ATOM 755 N N . ALA A 1 95 ? -6.349 -7.738 -5.685 1.00 95.00 95 ALA A N 1
ATOM 756 C CA . ALA A 1 95 ? -7.173 -6.997 -6.644 1.00 95.00 95 ALA A CA 1
ATOM 757 C C . ALA A 1 95 ? -6.614 -5.590 -6.915 1.00 95.00 95 ALA A C 1
ATOM 759 O O . ALA A 1 95 ? -6.372 -5.242 -8.062 1.00 95.00 95 ALA A O 1
ATOM 760 N N . LEU A 1 96 ? -6.260 -4.843 -5.861 1.00 95.06 96 LEU A N 1
ATOM 761 C CA . LEU A 1 96 ? -5.664 -3.509 -6.008 1.00 95.06 96 LEU A CA 1
ATOM 762 C C . LEU A 1 96 ? -4.314 -3.536 -6.731 1.00 95.06 96 LEU A C 1
ATOM 764 O O . LEU A 1 96 ? -3.951 -2.569 -7.395 1.00 95.06 96 LEU A O 1
ATOM 768 N N . VAL A 1 97 ? -3.557 -4.632 -6.608 1.00 94.62 97 VAL A N 1
ATOM 769 C CA . VAL A 1 97 ? -2.308 -4.807 -7.363 1.00 94.62 97 VAL A CA 1
ATOM 770 C C . VAL A 1 97 ? -2.600 -4.932 -8.855 1.00 94.62 97 VAL A C 1
ATOM 772 O O . VAL A 1 97 ? -1.897 -4.326 -9.659 1.00 94.62 97 VAL A O 1
ATOM 775 N N . ILE A 1 98 ? -3.628 -5.696 -9.224 1.00 94.19 98 ILE A N 1
ATOM 776 C CA . ILE A 1 98 ? -4.051 -5.857 -10.619 1.00 94.19 98 ILE A CA 1
ATOM 777 C C . ILE A 1 98 ? -4.539 -4.513 -11.168 1.00 94.19 98 ILE A C 1
ATOM 779 O O . ILE A 1 98 ? -3.975 -4.040 -12.152 1.00 94.19 98 ILE A O 1
ATOM 783 N N . ASP A 1 99 ? -5.471 -3.852 -10.473 1.00 92.69 99 ASP A N 1
ATOM 784 C CA . ASP A 1 99 ? -6.029 -2.551 -10.872 1.00 92.69 99 ASP A CA 1
ATOM 785 C C . ASP A 1 99 ? -4.931 -1.498 -11.085 1.00 92.69 99 ASP A C 1
ATOM 787 O O . ASP A 1 99 ? -4.961 -0.706 -12.035 1.00 92.69 99 ASP A O 1
ATOM 791 N N . PHE A 1 100 ? -3.927 -1.504 -10.201 1.00 92.19 100 PHE A N 1
ATOM 792 C CA . PHE A 1 100 ? -2.757 -0.647 -10.313 1.00 92.19 100 PHE A CA 1
ATOM 793 C C . PHE A 1 100 ? -2.011 -0.913 -11.623 1.00 92.19 100 PHE A C 1
ATOM 795 O O . PHE A 1 100 ? -1.785 0.019 -12.393 1.00 92.19 100 PHE A O 1
ATOM 802 N N . TYR A 1 101 ? -1.654 -2.162 -11.921 1.00 90.62 101 TYR A N 1
ATOM 803 C CA . TYR A 1 101 ? -0.909 -2.467 -13.143 1.00 90.62 101 TYR A CA 1
ATOM 804 C C . TYR A 1 101 ? -1.724 -2.240 -14.416 1.00 90.62 101 TYR A C 1
ATOM 806 O O . TYR A 1 101 ? -1.172 -1.720 -15.385 1.00 90.62 101 TYR A O 1
ATOM 814 N N . GLU A 1 102 ? -3.018 -2.548 -14.416 1.00 87.06 102 GLU A N 1
ATOM 815 C CA . GLU A 1 102 ? -3.895 -2.264 -15.553 1.00 87.06 102 GLU A CA 1
ATOM 816 C C . GLU A 1 102 ? -3.936 -0.763 -15.843 1.00 87.06 102 GLU A C 1
ATOM 818 O O . GLU A 1 102 ? -3.682 -0.339 -16.969 1.00 87.06 102 GLU A O 1
ATOM 823 N N . SER A 1 103 ? -4.128 0.063 -14.813 1.00 81.25 103 SER A N 1
ATOM 824 C CA . SER A 1 103 ? -4.160 1.519 -14.970 1.00 81.25 103 SER A CA 1
ATOM 825 C C . SER A 1 103 ? -2.832 2.089 -15.487 1.00 81.25 103 SER A C 1
ATOM 827 O O . SER A 1 103 ? -2.831 2.997 -16.316 1.00 81.25 103 SER A O 1
ATOM 829 N N . HIS A 1 104 ? -1.690 1.563 -15.035 1.00 71.12 104 HIS A N 1
ATOM 830 C CA . HIS A 1 104 ? -0.374 2.108 -15.394 1.00 71.12 104 HIS A CA 1
ATOM 831 C C . HIS A 1 104 ? 0.135 1.610 -16.755 1.00 71.12 104 HIS A C 1
ATOM 833 O O . HIS A 1 104 ? 0.742 2.381 -17.497 1.00 71.12 104 HIS A O 1
ATOM 839 N N . ILE A 1 105 ? -0.149 0.358 -17.128 1.00 66.69 105 ILE A N 1
ATOM 840 C CA . ILE A 1 105 ? 0.250 -0.200 -18.430 1.00 66.69 105 ILE A CA 1
ATOM 841 C C . ILE A 1 105 ? -0.648 0.345 -19.551 1.00 66.69 105 ILE A C 1
ATOM 843 O O . ILE A 1 105 ? -0.148 0.713 -20.615 1.00 66.69 105 ILE A O 1
ATOM 847 N N . ILE A 1 106 ? -1.960 0.474 -19.313 1.00 59.16 106 ILE A N 1
ATOM 848 C CA . ILE A 1 106 ? -2.902 0.998 -20.317 1.00 59.16 106 ILE A CA 1
ATOM 849 C C . ILE A 1 106 ? -2.614 2.472 -20.634 1.00 59.16 106 ILE A C 1
ATOM 851 O O . ILE A 1 106 ? -2.744 2.895 -21.783 1.00 59.16 106 ILE A O 1
ATOM 855 N N . ASN A 1 107 ? -2.194 3.265 -19.646 1.00 56.06 107 ASN A N 1
ATOM 856 C CA . ASN A 1 107 ? -1.904 4.683 -19.860 1.00 56.06 107 ASN A CA 1
ATOM 857 C C . ASN A 1 107 ? -0.578 4.919 -20.603 1.00 56.06 107 ASN A C 1
ATOM 859 O O . ASN A 1 107 ? -0.504 5.852 -21.401 1.00 56.06 107 ASN A O 1
ATOM 863 N N . ALA A 1 108 ? 0.423 4.046 -20.439 1.00 56.75 108 ALA A N 1
ATOM 864 C CA . ALA A 1 108 ? 1.664 4.114 -21.215 1.00 56.75 108 ALA A CA 1
ATOM 865 C C . ALA A 1 108 ? 1.423 3.905 -22.725 1.00 56.75 108 ALA A C 1
ATOM 867 O O . ALA A 1 108 ? 2.021 4.594 -23.547 1.00 56.75 108 ALA A O 1
ATOM 868 N N . ALA A 1 109 ? 0.491 3.019 -23.094 1.00 55.91 109 ALA A N 1
ATOM 869 C CA . ALA A 1 109 ? 0.140 2.757 -24.492 1.00 55.91 109 ALA A CA 1
ATOM 870 C C . ALA A 1 109 ? -0.669 3.893 -25.155 1.00 55.91 109 ALA A C 1
ATOM 872 O O . ALA A 1 109 ? -0.648 4.034 -26.374 1.00 55.91 109 ALA A O 1
ATOM 873 N N . LYS A 1 110 ? -1.378 4.721 -24.373 1.00 51.19 110 LYS A N 1
ATOM 874 C CA . LYS A 1 110 ? -2.165 5.853 -24.900 1.00 51.19 110 LYS A CA 1
ATOM 875 C C . LYS A 1 110 ? -1.303 7.065 -25.256 1.00 51.19 110 LYS A C 1
ATOM 877 O O . LYS A 1 110 ? -1.637 7.776 -26.195 1.00 51.19 110 LYS A O 1
ATOM 882 N N . ILE A 1 111 ? -0.194 7.277 -24.545 1.00 55.06 111 ILE A N 1
ATOM 883 C CA . ILE A 1 111 ? 0.741 8.383 -24.814 1.00 55.06 111 ILE A CA 1
ATOM 884 C C . ILE A 1 111 ? 1.523 8.143 -26.113 1.00 55.06 111 ILE A C 1
ATOM 886 O O . ILE A 1 111 ? 1.862 9.097 -26.797 1.00 55.06 111 ILE A O 1
ATOM 890 N N . SER A 1 112 ? 1.760 6.889 -26.512 1.00 53.16 112 SER A N 1
ATOM 891 C CA . SER A 1 112 ? 2.455 6.583 -27.771 1.00 53.16 112 SER A CA 1
ATOM 892 C C . SER A 1 112 ? 1.569 6.661 -29.023 1.00 53.16 112 SER A C 1
ATOM 894 O O . SER A 1 112 ? 2.038 6.329 -30.108 1.00 53.16 112 SER A O 1
ATOM 896 N N . MET A 1 113 ? 0.288 7.027 -28.888 1.00 57.25 113 MET A N 1
ATOM 897 C CA . MET A 1 113 ? -0.669 7.130 -30.002 1.00 57.25 113 MET A CA 1
ATOM 898 C C . MET A 1 113 ? -1.145 8.569 -30.276 1.00 57.25 113 MET A C 1
ATOM 900 O O . MET A 1 113 ? -2.055 8.750 -31.088 1.00 57.25 113 MET A O 1
ATOM 904 N N . GLN A 1 114 ? -0.557 9.576 -29.623 1.00 48.56 114 GLN A N 1
ATOM 905 C CA . GLN A 1 114 ? -0.776 11.002 -29.906 1.00 48.56 114 GLN A CA 1
ATOM 906 C C . GLN A 1 114 ? 0.534 11.664 -30.320 1.00 48.56 114 GLN A C 1
ATOM 908 O O . GLN A 1 114 ? 0.469 12.540 -31.208 1.00 48.56 114 GLN A O 1
#

Nearest PDB structures (foldseek):
  5t1g-assembly1_A  TM=9.162E-01  e=4.571E-04  Homo sapiens
  2fmm-assembly1_A-2  TM=9.099E-01  e=5.915E-04  Homo sapiens
  3kup-assembly1_B  TM=9.069E-01  e=1.202E-03  Homo sapiens
  8jzw-assembly2_B  TM=9.166E-01  e=1.367E-03  Homo sapiens
  8uxq-assembly1_C  TM=4.281E-01  e=1.887E-03  Homo sapiens

InterPro domains:
  IPR000953 Chromo/chromo shadow domain [PS50013] (54-112)
  IPR008251 Chromo shadow domain [PF01393] (51-106)
  IPR008251 Chromo shadow domain [SM00300] (48-110)
  IPR016197 Chromo-like domain superfamily [SSF54160] (48-110)

Sequence (114 aa):
MASEPEVFWRNLHARRARSGSATTSEHGSGRRRWGPSGDSGQTNEGQKRIQKGYVAEKLEGVPEEDGERTFLVRWKKVDEVELVQSRMVRLHVPALVIDFYESHIINAAKISMQ

Organism: Culex quinquefasciatus (NCBI:txid7176)

Foldseek 3Di:
DDDPVVVVLVVVVVVVVPPDDDDDDDDDDDPPPPDPDDDPPFFPPVVVCLVVPFAFPAFPAWDPDPDQTWTFTDTDPDPDTTIDGPVSCCSRPVVRVVVVCCVVVVVVVVVVVD

Radius of gyration: 18.66 Å; Cα contacts (8 Å, |Δi|>4): 90; chains: 1; bounding box: 44×48×44 Å